Protein AF-A0A0C9ZGQ1-F1 (afdb_monomer_lite)

Sequence (99 aa):
ITKEAKKYALLYNFWVPNGLFPPTLKPNVDPHSPTCWVSPRDKLDGAMVELYSMVPSSLHKHMENFKQFSSIMSAFMLTLGQECSNILRAIKDCASIIF

Structure (mmCIF, N/CA/C/O backbone):
data_AF-A0A0C9ZGQ1-F1
#
_entry.id   AF-A0A0C9ZGQ1-F1
#
loop_
_atom_site.group_PDB
_atom_site.id
_atom_site.type_symbol
_atom_site.label_atom_id
_atom_site.label_alt_id
_atom_site.label_comp_id
_atom_site.label_asym_id
_atom_site.label_entity_id
_atom_site.label_seq_id
_atom_site.pdbx_PDB_ins_code
_atom_site.Cartn_x
_atom_site.Cartn_y
_atom_site.Cartn_z
_atom_site.occupancy
_atom_site.B_iso_or_equiv
_atom_site.auth_seq_id
_atom_site.auth_comp_id
_atom_site.auth_asym_id
_atom_site.auth_atom_id
_atom_site.pdbx_PDB_model_num
ATOM 1 N N . ILE A 1 1 ? 19.530 -12.194 2.302 1.00 49.38 1 ILE A N 1
ATOM 2 C CA . ILE A 1 1 ? 18.379 -11.502 1.665 1.00 49.38 1 ILE A CA 1
ATOM 3 C C . ILE A 1 1 ? 18.513 -11.673 0.155 1.00 49.38 1 ILE A C 1
ATOM 5 O O . ILE A 1 1 ? 19.430 -11.118 -0.441 1.00 49.38 1 ILE A O 1
ATOM 9 N N . THR A 1 2 ? 17.696 -12.549 -0.425 1.00 60.53 2 THR A N 1
ATOM 10 C CA . THR A 1 2 ? 17.739 -12.986 -1.831 1.00 60.53 2 THR A CA 1
ATOM 11 C C . THR A 1 2 ? 17.412 -11.848 -2.803 1.00 60.53 2 THR A C 1
ATOM 13 O O . THR A 1 2 ? 16.714 -10.895 -2.460 1.00 60.53 2 THR A O 1
ATOM 16 N N . LYS A 1 3 ? 17.921 -11.945 -4.039 1.00 51.03 3 LYS A N 1
ATOM 17 C CA . LYS A 1 3 ? 17.688 -10.989 -5.140 1.00 51.03 3 LYS A CA 1
ATOM 18 C C . LYS A 1 3 ? 16.194 -10.695 -5.353 1.00 51.03 3 LYS A C 1
ATOM 20 O O . LYS A 1 3 ? 15.831 -9.555 -5.620 1.00 51.03 3 LYS A O 1
ATOM 25 N N . GLU A 1 4 ? 15.344 -11.689 -5.108 1.00 44.56 4 GLU A N 1
ATOM 26 C CA . GLU A 1 4 ? 13.889 -11.555 -5.210 1.00 44.56 4 GLU A CA 1
ATOM 27 C C . GLU A 1 4 ? 13.255 -10.776 -4.059 1.00 44.56 4 GLU A C 1
ATOM 29 O O . GLU A 1 4 ? 12.346 -9.994 -4.305 1.00 44.56 4 GLU A O 1
ATOM 34 N N . ALA A 1 5 ? 13.795 -10.857 -2.840 1.00 44.09 5 ALA A N 1
ATOM 35 C CA . ALA A 1 5 ? 13.370 -9.986 -1.742 1.00 44.09 5 ALA A CA 1
ATOM 36 C C . ALA A 1 5 ? 13.719 -8.514 -2.026 1.00 44.09 5 ALA A C 1
ATOM 38 O O . ALA A 1 5 ? 12.945 -7.618 -1.706 1.00 44.09 5 ALA A O 1
ATOM 39 N N . LYS A 1 6 ? 14.853 -8.254 -2.697 1.00 46.94 6 LYS A N 1
ATOM 40 C CA . LYS A 1 6 ? 15.211 -6.904 -3.167 1.00 46.94 6 LYS A CA 1
ATOM 41 C C . LYS A 1 6 ? 14.295 -6.424 -4.295 1.00 46.94 6 LYS A C 1
ATOM 43 O O . LYS A 1 6 ? 13.911 -5.263 -4.297 1.00 46.94 6 LYS A O 1
ATOM 48 N N . LYS A 1 7 ? 13.925 -7.305 -5.229 1.00 46.91 7 LYS A N 1
ATOM 49 C CA . LYS A 1 7 ? 12.977 -7.006 -6.315 1.00 46.91 7 LYS A CA 1
ATOM 50 C C . LYS A 1 7 ? 11.579 -6.704 -5.779 1.00 46.91 7 LYS A C 1
ATOM 52 O O . LYS A 1 7 ? 10.988 -5.714 -6.189 1.00 46.91 7 LYS A O 1
ATOM 57 N N . TYR A 1 8 ? 11.100 -7.501 -4.825 1.00 45.81 8 TYR A N 1
ATOM 58 C CA . TYR A 1 8 ? 9.859 -7.239 -4.099 1.00 45.81 8 TYR A CA 1
ATOM 59 C C . TYR A 1 8 ? 9.925 -5.907 -3.359 1.00 45.81 8 TYR A C 1
ATOM 61 O O . TYR A 1 8 ? 9.021 -5.092 -3.498 1.00 45.81 8 TYR A O 1
ATOM 69 N N . ALA A 1 9 ? 11.031 -5.632 -2.664 1.00 48.69 9 ALA A N 1
ATOM 70 C CA . ALA A 1 9 ? 11.215 -4.358 -1.988 1.00 48.69 9 ALA A CA 1
ATOM 71 C C . ALA A 1 9 ? 11.227 -3.162 -2.960 1.00 48.69 9 ALA A C 1
ATOM 73 O O . ALA A 1 9 ? 10.691 -2.115 -2.628 1.00 48.69 9 ALA A O 1
ATOM 74 N N . LEU A 1 10 ? 11.792 -3.307 -4.160 1.00 50.97 10 LEU A N 1
ATOM 75 C CA . LEU A 1 10 ? 11.808 -2.264 -5.193 1.00 50.97 10 LEU A CA 1
ATOM 76 C C . LEU A 1 10 ? 10.457 -2.076 -5.904 1.00 50.97 10 LEU A C 1
ATOM 78 O O . LEU A 1 10 ? 10.130 -0.968 -6.304 1.00 50.97 10 LEU A O 1
ATOM 82 N N . LEU A 1 11 ? 9.662 -3.130 -6.080 1.00 46.47 11 LEU A N 1
ATOM 83 C CA . LEU A 1 11 ? 8.359 -3.037 -6.751 1.00 46.47 11 LEU A CA 1
ATOM 84 C C . LEU A 1 11 ? 7.233 -2.595 -5.813 1.00 46.47 11 LEU A C 1
ATOM 86 O O . LEU A 1 11 ? 6.355 -1.855 -6.246 1.00 46.47 11 LEU A O 1
ATOM 90 N N . TYR A 1 12 ? 7.263 -3.021 -4.547 1.00 49.28 12 TYR A N 1
ATOM 91 C CA . TYR A 1 12 ? 6.201 -2.731 -3.580 1.00 49.28 12 TYR A CA 1
ATOM 92 C C . TYR A 1 12 ? 6.495 -1.536 -2.664 1.00 49.28 12 TYR A C 1
ATOM 94 O O . TYR A 1 12 ? 5.556 -0.837 -2.305 1.00 49.28 12 TYR A O 1
ATOM 102 N N . ASN A 1 13 ? 7.757 -1.228 -2.326 1.00 51.28 13 ASN A N 1
ATOM 103 C CA . ASN A 1 13 ? 8.041 -0.054 -1.478 1.00 51.28 13 ASN A CA 1
ATOM 104 C C . ASN A 1 13 ? 8.129 1.262 -2.255 1.00 51.28 13 ASN A C 1
ATOM 106 O O . ASN A 1 13 ? 8.204 2.320 -1.638 1.00 51.28 13 ASN A O 1
ATOM 110 N N . PHE A 1 14 ? 8.162 1.222 -3.591 1.00 52.94 14 PHE A N 1
ATOM 111 C CA . PHE A 1 14 ? 8.333 2.445 -4.374 1.00 52.94 14 PHE A CA 1
ATOM 112 C C . PHE A 1 14 ? 7.031 3.235 -4.511 1.00 52.94 14 PHE A C 1
ATOM 114 O O . PHE A 1 14 ? 7.088 4.451 -4.672 1.00 52.94 14 PHE A O 1
ATOM 121 N N . TRP A 1 15 ? 5.867 2.585 -4.403 1.00 60.06 15 TRP A N 1
ATOM 122 C CA . TRP A 1 15 ? 4.566 3.236 -4.540 1.00 60.06 15 TRP A CA 1
ATOM 123 C C . TRP A 1 15 ? 3.672 2.963 -3.344 1.00 60.06 15 TRP A C 1
ATOM 125 O O . TRP A 1 15 ? 3.146 1.869 -3.163 1.00 60.06 15 TRP A O 1
ATOM 135 N N . VAL A 1 16 ? 3.446 4.013 -2.568 1.00 61.28 16 VAL A N 1
ATOM 136 C CA . VAL A 1 16 ? 2.445 4.012 -1.511 1.00 61.28 16 VAL A CA 1
ATOM 137 C C . VAL A 1 16 ? 1.116 4.436 -2.131 1.00 61.28 16 VAL A C 1
ATOM 139 O O . VAL A 1 16 ? 1.051 5.513 -2.730 1.00 61.28 16 VAL A O 1
ATOM 142 N N . PRO A 1 17 ? 0.055 3.616 -2.032 1.00 66.12 17 PRO A N 1
ATOM 143 C CA . PRO A 1 17 ? -1.240 3.958 -2.599 1.00 66.12 17 PRO A CA 1
ATOM 144 C C . PRO A 1 17 ? -1.778 5.287 -2.048 1.00 66.12 17 PRO A C 1
ATOM 146 O O . PRO A 1 17 ? -1.812 5.512 -0.836 1.00 66.12 17 PRO A O 1
ATOM 149 N N . ASN A 1 18 ? -2.246 6.167 -2.938 1.00 68.12 18 ASN A N 1
ATOM 150 C CA . ASN A 1 18 ? -2.953 7.379 -2.527 1.00 68.12 18 ASN A CA 1
ATOM 151 C C . ASN A 1 18 ? -4.189 7.007 -1.698 1.00 68.12 18 ASN A C 1
ATOM 153 O O . ASN 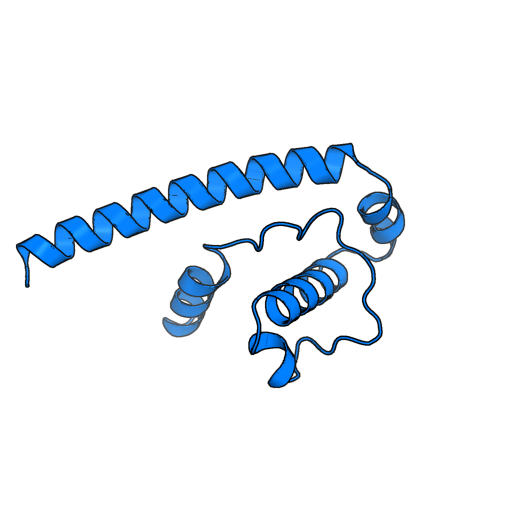A 1 18 ? -4.970 6.144 -2.093 1.00 68.12 18 ASN A O 1
ATOM 157 N N . GLY A 1 19 ? -4.375 7.688 -0.567 1.00 72.31 19 GLY A N 1
ATOM 158 C CA . GLY A 1 19 ? -5.478 7.415 0.353 1.00 72.31 19 GLY A CA 1
ATOM 159 C C . GLY A 1 19 ? -5.181 6.354 1.411 1.00 72.31 19 GLY A C 1
ATOM 160 O O . GLY A 1 19 ? -6.088 6.026 2.160 1.00 72.31 19 GLY A O 1
ATOM 161 N N . LEU A 1 20 ? -3.940 5.853 1.520 1.00 75.19 20 LEU A N 1
ATOM 162 C CA . LEU A 1 20 ? -3.540 4.897 2.567 1.00 75.19 20 LEU A CA 1
ATOM 163 C C . LEU A 1 20 ? -3.712 5.451 3.993 1.00 75.19 20 LEU A C 1
ATOM 165 O O . LEU A 1 20 ? -3.855 4.681 4.939 1.00 75.19 20 LEU A O 1
ATOM 169 N N . PHE A 1 21 ? -3.712 6.779 4.147 1.00 72.38 21 PHE A N 1
ATOM 170 C CA . PHE A 1 21 ? -3.803 7.450 5.439 1.00 72.38 21 PHE A CA 1
ATOM 171 C C . PHE A 1 21 ? -5.078 8.306 5.578 1.00 72.38 21 PHE A C 1
ATOM 173 O O . PHE A 1 21 ? -5.445 8.996 4.622 1.00 72.38 21 PHE A O 1
ATOM 180 N N . PRO A 1 22 ? -5.696 8.336 6.777 1.00 70.88 22 PRO A N 1
ATOM 181 C CA . PRO A 1 22 ? -5.393 7.466 7.915 1.00 70.88 22 PRO A CA 1
ATOM 182 C C . PRO A 1 22 ? -5.810 6.010 7.613 1.00 70.88 22 PRO A C 1
ATOM 184 O O . PRO A 1 22 ? -6.869 5.798 7.017 1.00 70.88 22 PRO A O 1
ATOM 187 N N . PRO A 1 23 ? -5.008 5.001 8.000 1.00 72.50 23 PRO A N 1
ATOM 188 C CA . PRO A 1 23 ? -5.373 3.611 7.785 1.00 72.50 23 PRO A CA 1
ATOM 189 C C . PRO A 1 23 ? -6.524 3.272 8.727 1.00 72.50 23 PRO A C 1
ATOM 191 O O . PRO A 1 23 ? -6.504 3.621 9.909 1.00 72.50 23 PRO A O 1
ATOM 194 N N . THR A 1 24 ? -7.533 2.596 8.194 1.00 77.88 24 THR A N 1
ATOM 195 C CA . THR A 1 24 ? -8.700 2.153 8.958 1.00 77.88 24 THR A CA 1
ATOM 196 C C . THR A 1 24 ? -8.727 0.640 9.016 1.00 77.88 24 THR A C 1
ATOM 198 O O . THR A 1 24 ? -8.295 -0.037 8.081 1.00 77.88 24 THR A O 1
ATOM 201 N N . LEU A 1 25 ? -9.244 0.100 10.120 1.00 80.69 25 LEU A N 1
ATOM 202 C CA . LEU A 1 25 ? -9.445 -1.334 10.250 1.00 80.69 25 LEU A CA 1
ATOM 203 C C . LEU A 1 25 ? -10.413 -1.823 9.161 1.00 80.69 25 LEU A C 1
ATOM 205 O O . LEU A 1 25 ? -11.561 -1.381 9.084 1.00 80.69 25 LEU A O 1
ATOM 209 N N . LYS A 1 26 ? -9.955 -2.769 8.342 1.00 83.56 26 LYS A N 1
ATOM 210 C CA . LYS A 1 26 ? -10.739 -3.419 7.284 1.00 83.56 26 LYS A CA 1
ATOM 211 C C . LYS A 1 26 ? -10.865 -4.914 7.602 1.00 83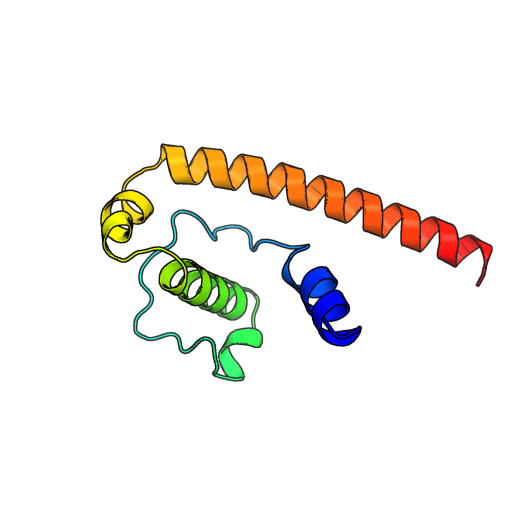.56 26 LYS A C 1
ATOM 213 O O . LYS A 1 26 ? -10.097 -5.716 7.083 1.00 83.56 26 LYS A O 1
ATOM 218 N N . PRO A 1 27 ? -11.826 -5.319 8.449 1.00 78.50 27 PRO A N 1
ATOM 219 C CA . PRO A 1 27 ? -11.910 -6.697 8.943 1.00 78.50 27 PRO A CA 1
ATOM 220 C C . PRO A 1 27 ? -12.309 -7.717 7.864 1.00 78.50 27 PRO A C 1
ATOM 222 O O . PRO A 1 27 ? -12.112 -8.910 8.049 1.00 78.50 27 PRO A O 1
ATOM 225 N N . ASN A 1 28 ? -12.861 -7.250 6.740 1.00 85.75 28 ASN A N 1
ATOM 226 C CA . ASN A 1 28 ? -13.354 -8.096 5.649 1.00 85.75 28 ASN A CA 1
ATOM 227 C C . ASN A 1 28 ? -12.358 -8.233 4.489 1.00 85.75 28 ASN A C 1
ATOM 229 O O . ASN A 1 28 ? -12.716 -8.760 3.437 1.00 85.75 28 ASN A O 1
ATOM 233 N N . VAL A 1 29 ? -11.146 -7.701 4.640 1.00 83.81 29 VAL A N 1
ATOM 234 C CA . VAL A 1 29 ? -10.128 -7.716 3.592 1.00 83.81 29 VAL A CA 1
ATOM 235 C C . VAL A 1 29 ? -9.025 -8.665 4.029 1.00 83.81 29 VAL A C 1
ATOM 237 O O . VAL A 1 29 ? -8.347 -8.425 5.023 1.00 83.81 29 VAL A O 1
ATOM 240 N N . ASP A 1 30 ? -8.863 -9.752 3.279 1.00 84.81 30 ASP A N 1
ATOM 241 C CA . ASP A 1 30 ? -7.736 -10.665 3.433 1.00 84.81 30 ASP A CA 1
ATOM 242 C C . ASP A 1 30 ? -6.589 -10.216 2.507 1.00 84.81 30 ASP A C 1
ATOM 244 O O . ASP A 1 30 ? -6.728 -10.341 1.284 1.00 84.81 30 ASP A O 1
ATOM 248 N N . PRO A 1 31 ? -5.459 -9.716 3.047 1.00 79.31 31 PRO A N 1
ATOM 249 C CA . PRO A 1 31 ? -4.322 -9.272 2.240 1.00 79.31 31 PRO A CA 1
ATOM 250 C C . PRO A 1 31 ? -3.635 -10.429 1.494 1.00 79.31 31 PRO A C 1
ATOM 252 O O . PRO A 1 31 ? -2.913 -10.205 0.519 1.00 79.31 31 PRO A O 1
ATOM 255 N N . HIS A 1 32 ? -3.869 -11.676 1.914 1.00 82.94 32 HIS A N 1
ATOM 256 C CA . HIS A 1 32 ? -3.331 -12.869 1.263 1.00 82.94 32 HIS A CA 1
ATOM 257 C C . HIS A 1 32 ? -4.239 -13.408 0.153 1.00 82.94 32 HIS A C 1
ATOM 259 O O . HIS A 1 32 ? -3.807 -14.263 -0.626 1.00 82.94 32 HIS A O 1
ATOM 265 N N . SER A 1 33 ? -5.465 -12.890 0.025 1.00 85.25 33 SER A N 1
ATOM 266 C CA . SER A 1 33 ? -6.363 -13.292 -1.050 1.00 85.25 33 SER A CA 1
ATOM 267 C C . SER A 1 33 ? -5.833 -12.816 -2.410 1.00 85.25 33 SER A C 1
ATOM 269 O O . SER A 1 33 ? -5.464 -11.649 -2.559 1.00 85.25 33 SER A O 1
ATOM 271 N N . PRO A 1 34 ? -5.881 -13.648 -3.466 1.00 80.25 34 PRO A N 1
ATOM 272 C CA . PRO A 1 34 ? -5.548 -13.218 -4.824 1.00 80.25 34 PRO A CA 1
ATOM 273 C C . PRO A 1 34 ? -6.403 -12.038 -5.304 1.00 80.25 34 PRO A C 1
ATOM 275 O O . PRO A 1 34 ? -5.942 -11.211 -6.089 1.00 80.25 34 PRO A O 1
ATOM 278 N N . THR A 1 35 ? -7.644 -11.937 -4.815 1.00 81.94 35 THR A N 1
ATOM 279 C CA . THR A 1 35 ? -8.571 -10.854 -5.174 1.00 81.94 35 THR A CA 1
ATOM 280 C C . THR A 1 35 ? -8.142 -9.499 -4.615 1.00 81.94 35 THR A C 1
ATOM 282 O O . THR A 1 35 ? -8.481 -8.472 -5.197 1.00 81.94 35 THR A O 1
ATOM 285 N N . CYS A 1 36 ? -7.329 -9.488 -3.554 1.00 78.19 36 CYS A N 1
ATOM 286 C CA . CYS A 1 36 ? -6.804 -8.285 -2.911 1.00 78.19 36 CYS A CA 1
ATOM 287 C C . CYS A 1 36 ? -5.938 -7.429 -3.850 1.00 78.19 36 CYS A C 1
ATOM 289 O O . CYS A 1 36 ? -5.763 -6.236 -3.630 1.00 78.19 36 CYS A O 1
ATOM 291 N N . TRP A 1 37 ? -5.386 -8.009 -4.917 1.00 78.31 37 TRP A N 1
ATOM 292 C CA . TRP A 1 37 ? -4.417 -7.321 -5.776 1.00 78.31 37 TRP A CA 1
ATOM 293 C C . TRP A 1 37 ? -4.943 -7.061 -7.192 1.00 78.31 37 TRP A C 1
ATOM 295 O O . TRP A 1 37 ? -4.168 -6.698 -8.080 1.00 78.31 37 TRP A O 1
ATOM 305 N N . VAL A 1 38 ? -6.253 -7.223 -7.413 1.00 81.88 38 VAL A N 1
ATOM 306 C CA . VAL A 1 38 ? -6.872 -7.147 -8.746 1.00 81.88 38 VAL A CA 1
ATOM 307 C C . VAL A 1 38 ? -7.155 -5.704 -9.155 1.00 81.88 38 VAL A C 1
ATOM 309 O O . VAL A 1 38 ? -6.691 -5.271 -10.212 1.00 81.88 38 VAL A O 1
ATOM 312 N N . SER A 1 39 ? -7.868 -4.930 -8.332 1.00 84.06 39 SER A N 1
ATOM 313 C CA . SER A 1 39 ? -8.197 -3.535 -8.650 1.00 84.06 39 SER A CA 1
ATOM 314 C C . SER A 1 39 ? -7.358 -2.532 -7.847 1.00 84.06 39 SER A C 1
ATOM 316 O O . SER A 1 39 ? -6.857 -2.861 -6.773 1.00 84.06 39 SER A O 1
ATOM 318 N N . PRO A 1 40 ? -7.215 -1.274 -8.312 1.00 77.81 40 PRO A N 1
ATOM 319 C CA . PRO A 1 40 ? -6.548 -0.225 -7.535 1.00 77.81 40 PRO A CA 1
ATOM 320 C C . PRO A 1 40 ? -7.142 -0.025 -6.134 1.00 77.81 40 PRO A C 1
ATOM 322 O O . PRO A 1 40 ? -6.412 0.298 -5.201 1.00 77.81 40 PRO A O 1
ATOM 325 N N . ARG A 1 41 ? -8.456 -0.232 -5.982 1.00 83.00 41 ARG A N 1
ATOM 326 C CA . ARG A 1 41 ? -9.153 -0.123 -4.697 1.00 83.00 41 ARG A CA 1
ATOM 327 C C . ARG A 1 41 ? -8.833 -1.303 -3.785 1.00 83.00 41 ARG A C 1
ATOM 329 O O . ARG A 1 41 ? -8.533 -1.080 -2.621 1.00 83.00 41 ARG A O 1
ATOM 336 N N . ASP A 1 42 ? -8.834 -2.518 -4.324 1.00 83.38 42 ASP A N 1
ATOM 337 C CA . ASP A 1 42 ? -8.499 -3.718 -3.549 1.00 83.38 42 ASP A CA 1
ATOM 338 C C . ASP A 1 42 ? -7.043 -3.662 -3.079 1.00 83.38 42 ASP A C 1
ATOM 340 O O . ASP A 1 42 ? -6.757 -3.946 -1.921 1.00 83.38 42 ASP A O 1
ATOM 344 N N . LYS A 1 43 ? -6.133 -3.181 -3.939 1.00 83.31 43 LYS A N 1
ATOM 345 C CA . LYS A 1 43 ? -4.719 -2.971 -3.592 1.00 83.31 43 LYS A CA 1
ATOM 346 C C . LYS A 1 43 ? -4.547 -1.978 -2.446 1.00 83.31 43 LYS A C 1
ATOM 348 O O . LYS A 1 43 ? -3.707 -2.191 -1.577 1.00 83.31 43 LYS A O 1
ATOM 353 N N . LEU A 1 44 ? -5.313 -0.884 -2.460 1.00 82.75 44 LEU A N 1
ATOM 354 C CA . LEU A 1 44 ? -5.309 0.106 -1.383 1.00 82.75 44 LEU A CA 1
ATOM 355 C C . LEU A 1 44 ? -5.818 -0.507 -0.073 1.00 82.75 44 LEU A C 1
ATOM 357 O O . LEU A 1 44 ? -5.188 -0.330 0.966 1.00 82.75 44 LEU A O 1
ATOM 361 N N . ASP A 1 45 ? -6.926 -1.242 -0.130 1.00 84.88 45 ASP A N 1
ATOM 362 C CA . ASP A 1 45 ? -7.517 -1.902 1.033 1.00 84.88 45 ASP A CA 1
ATOM 363 C C . ASP A 1 45 ? -6.582 -2.984 1.608 1.00 84.88 45 ASP A C 1
ATOM 365 O O . ASP A 1 45 ? -6.406 -3.062 2.824 1.00 84.88 45 ASP A O 1
ATOM 369 N N . GLY A 1 46 ? -5.912 -3.753 0.749 1.00 85.44 46 GLY A N 1
ATOM 370 C CA . GLY A 1 46 ? -4.8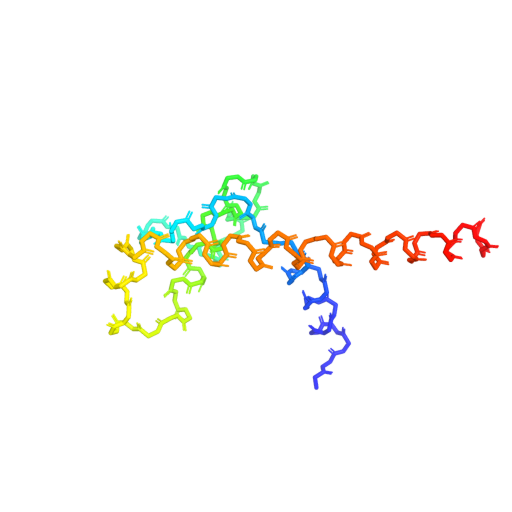74 -4.711 1.129 1.00 85.44 46 GLY A CA 1
ATOM 371 C C . GLY A 1 46 ? -3.685 -4.062 1.820 1.00 85.44 46 GLY A C 1
ATOM 372 O O . GLY A 1 46 ? -3.299 -4.475 2.912 1.00 85.44 46 GLY A O 1
ATOM 373 N N . ALA A 1 47 ? -3.153 -2.995 1.221 1.00 81.50 47 ALA A N 1
ATOM 374 C CA . ALA A 1 47 ? -2.060 -2.222 1.803 1.00 81.50 47 ALA A CA 1
ATOM 375 C C . ALA A 1 47 ? -2.453 -1.586 3.149 1.00 81.50 47 ALA A C 1
ATOM 377 O O . ALA A 1 47 ? -1.622 -1.517 4.054 1.00 81.50 47 ALA A O 1
ATOM 378 N N . MET A 1 48 ? -3.710 -1.150 3.316 1.00 83.75 48 MET A N 1
ATOM 379 C CA . MET A 1 48 ? -4.217 -0.662 4.604 1.00 83.75 48 MET A CA 1
ATOM 380 C C . MET A 1 48 ? -4.210 -1.758 5.667 1.00 83.75 48 MET A C 1
ATOM 382 O O . MET A 1 48 ? -3.745 -1.496 6.774 1.00 83.75 48 MET A O 1
ATOM 386 N N . VAL A 1 49 ? -4.706 -2.962 5.358 1.00 85.88 49 VAL A N 1
ATOM 387 C CA . VAL A 1 49 ? -4.712 -4.081 6.319 1.00 85.88 49 VAL A CA 1
ATOM 388 C C . VAL A 1 49 ? -3.296 -4.487 6.693 1.00 85.88 49 VAL A C 1
ATOM 390 O O . VAL A 1 49 ? -3.002 -4.649 7.877 1.00 85.88 49 VAL A O 1
ATOM 393 N N . GLU A 1 50 ? -2.411 -4.611 5.706 1.00 83.50 50 GLU A N 1
ATOM 394 C CA . GLU A 1 50 ? -1.014 -4.965 5.937 1.00 83.50 50 GLU A CA 1
ATOM 395 C C . GLU A 1 50 ? -0.335 -3.932 6.847 1.00 83.50 50 GLU A C 1
ATOM 397 O O . GLU A 1 50 ? 0.209 -4.294 7.892 1.00 83.50 50 GLU A O 1
ATOM 402 N N . LEU A 1 51 ? -0.467 -2.640 6.532 1.00 79.25 51 LEU A N 1
ATOM 403 C CA . LEU A 1 51 ? 0.075 -1.558 7.353 1.00 79.25 51 LEU A CA 1
ATOM 404 C C . LEU A 1 51 ? -0.511 -1.566 8.771 1.00 79.25 51 LEU A C 1
ATOM 406 O O . LEU A 1 51 ? 0.234 -1.438 9.741 1.00 79.25 51 LEU A O 1
ATOM 410 N N . TYR A 1 52 ? -1.829 -1.742 8.902 1.00 81.31 52 TYR A N 1
ATOM 411 C CA . TYR A 1 52 ? -2.508 -1.811 10.197 1.00 81.31 52 TYR A CA 1
ATOM 412 C C . TYR A 1 52 ? -1.995 -2.993 11.031 1.00 81.31 52 TYR A C 1
ATOM 414 O O . TYR A 1 52 ? -1.823 -2.855 12.235 1.00 81.31 52 TYR A O 1
ATOM 422 N N . SER A 1 53 ? -1.681 -4.132 10.404 1.00 81.19 53 SER A N 1
ATOM 423 C CA . SER A 1 53 ? -1.153 -5.319 11.094 1.00 81.19 53 SER A CA 1
ATOM 424 C C . SER A 1 53 ? 0.298 -5.175 11.576 1.00 81.19 53 SER A C 1
ATOM 426 O O . SER A 1 53 ? 0.693 -5.823 12.545 1.00 81.19 53 SER A O 1
ATOM 428 N N . MET A 1 54 ? 1.095 -4.328 10.917 1.00 78.81 54 MET A N 1
ATOM 429 C CA . MET A 1 54 ? 2.493 -4.067 11.283 1.00 78.81 54 MET A CA 1
ATOM 430 C C . MET A 1 54 ? 2.628 -3.084 12.450 1.00 78.81 54 MET A C 1
ATOM 432 O O . MET A 1 54 ? 3.678 -3.025 13.096 1.00 78.81 54 MET A O 1
ATOM 436 N N . VAL A 1 55 ? 1.590 -2.292 12.718 1.00 75.56 55 VAL A N 1
ATOM 437 C CA . VAL A 1 55 ? 1.588 -1.314 13.805 1.00 75.56 55 VAL A CA 1
ATOM 438 C C . VAL A 1 55 ? 1.186 -2.008 15.112 1.00 75.56 55 VAL A C 1
ATOM 440 O O . VAL A 1 55 ? 0.249 -2.799 15.135 1.00 75.56 55 VAL A O 1
ATOM 443 N N . PRO A 1 56 ? 1.869 -1.737 16.239 1.00 80.19 56 PRO A N 1
ATOM 444 C CA . PRO A 1 56 ? 1.455 -2.267 17.532 1.00 80.19 56 PRO A CA 1
ATOM 445 C C . PRO A 1 56 ? 0.017 -1.870 17.882 1.00 80.19 56 PRO A C 1
ATOM 447 O O . PRO A 1 56 ? -0.360 -0.702 17.768 1.00 80.19 56 PRO A O 1
ATOM 450 N N . SER A 1 57 ? -0.758 -2.813 18.421 1.00 82.00 57 SER A N 1
ATOM 451 C CA . SER A 1 57 ? -2.170 -2.599 18.774 1.00 82.00 57 SER A CA 1
ATOM 452 C C . SER A 1 57 ? -2.402 -1.444 19.755 1.00 82.00 57 SER A C 1
ATOM 454 O O . SER A 1 57 ? -3.430 -0.768 19.693 1.00 82.00 57 SER A O 1
ATOM 456 N N . SER A 1 58 ? -1.421 -1.149 20.613 1.00 82.00 58 SER A N 1
ATOM 457 C CA . SER A 1 58 ? -1.426 0.008 21.519 1.00 82.00 58 SER A CA 1
ATOM 458 C C . SER A 1 58 ? -1.473 1.360 20.791 1.00 82.00 58 SER A C 1
ATOM 460 O O . SER A 1 58 ? -1.922 2.356 21.363 1.00 82.00 58 SER A O 1
ATOM 462 N N . LEU A 1 59 ? -1.049 1.405 19.527 1.00 79.44 59 LEU A N 1
ATOM 463 C CA . LEU A 1 59 ? -0.985 2.609 18.701 1.00 79.44 59 LEU A CA 1
ATOM 464 C C . LEU A 1 59 ? -2.149 2.732 17.708 1.00 79.44 59 LEU A C 1
ATOM 466 O O . LEU A 1 59 ? -2.325 3.806 17.137 1.00 79.44 59 LEU A O 1
ATOM 470 N N . HIS A 1 60 ? -2.998 1.713 17.549 1.00 83.62 60 HIS A N 1
ATOM 471 C CA . HIS A 1 60 ? -4.110 1.731 16.584 1.00 83.62 60 HIS A CA 1
ATOM 472 C C . HIS A 1 60 ? -5.068 2.912 16.787 1.00 83.62 60 HIS A C 1
ATOM 474 O O . HIS A 1 60 ? -5.384 3.629 15.840 1.00 83.62 60 HIS A O 1
ATOM 480 N N . LYS A 1 61 ? -5.452 3.198 18.041 1.00 79.94 61 LYS A N 1
ATOM 481 C CA . LYS A 1 61 ? -6.300 4.362 18.361 1.00 79.94 61 LYS A CA 1
ATOM 482 C C . LYS A 1 61 ? -5.667 5.686 17.944 1.00 79.94 61 LYS A C 1
ATOM 484 O O . LYS A 1 61 ? -6.384 6.608 17.569 1.00 79.94 61 LYS A O 1
ATOM 489 N N . HIS A 1 62 ? -4.346 5.802 18.037 1.00 75.94 62 HIS A N 1
ATOM 490 C CA . HIS A 1 62 ? -3.649 7.003 17.591 1.00 75.94 62 HIS A CA 1
ATOM 491 C C . HIS A 1 62 ? -3.606 7.045 16.065 1.00 75.94 62 HIS A C 1
ATOM 493 O O . HIS A 1 62 ? -3.872 8.084 15.478 1.00 75.94 62 HIS A O 1
ATOM 499 N N . MET A 1 63 ? -3.373 5.914 15.407 1.00 74.19 63 MET A N 1
ATOM 500 C CA . MET A 1 63 ? -3.316 5.840 13.950 1.00 74.19 63 MET A CA 1
ATOM 501 C C . MET A 1 63 ? -4.636 6.251 13.271 1.00 74.19 63 MET A C 1
ATOM 503 O O . MET A 1 63 ? -4.613 6.972 12.275 1.00 74.19 63 MET A O 1
ATOM 507 N N . GLU A 1 64 ? -5.774 5.860 13.847 1.00 73.38 64 GLU A N 1
ATOM 508 C CA . GLU A 1 64 ? -7.111 6.191 13.332 1.00 73.38 64 GLU A CA 1
ATOM 509 C C . GLU A 1 64 ? -7.522 7.653 13.594 1.00 73.38 64 GLU A C 1
ATOM 511 O O . GLU A 1 64 ? -8.243 8.248 12.795 1.00 73.38 64 GLU A O 1
ATOM 516 N N . ASN A 1 65 ? -7.060 8.256 14.697 1.00 73.06 65 ASN A N 1
ATOM 517 C CA . ASN A 1 65 ? -7.536 9.571 15.152 1.00 73.06 65 ASN A CA 1
ATOM 518 C C . ASN A 1 65 ? -6.548 10.722 14.913 1.00 73.06 65 ASN A C 1
ATOM 520 O O . ASN A 1 65 ? -6.935 11.895 14.911 1.00 73.06 65 ASN A O 1
ATOM 524 N N . PHE A 1 66 ? -5.262 10.432 14.726 1.00 69.00 66 PHE A N 1
ATOM 525 C CA . PHE A 1 66 ? -4.231 11.460 14.673 1.00 69.00 66 PHE A CA 1
ATOM 526 C C . PHE A 1 66 ? -4.085 12.002 13.246 1.00 69.00 66 PHE A C 1
ATOM 528 O O . PHE A 1 66 ? -3.250 11.560 12.458 1.00 69.00 66 PHE A O 1
ATOM 535 N N . LYS A 1 67 ? -4.887 13.017 12.901 1.00 65.19 67 LYS A N 1
ATOM 536 C CA . LYS A 1 67 ? -4.829 13.697 11.588 1.00 65.19 67 LYS A CA 1
ATOM 537 C C . LYS A 1 67 ? -3.428 14.204 11.220 1.00 65.19 67 LYS A C 1
ATOM 539 O O . LYS A 1 67 ? -3.064 14.181 10.049 1.00 65.19 67 LYS A O 1
ATOM 544 N N . GLN A 1 68 ? -2.629 14.624 12.204 1.00 66.75 68 GLN A N 1
ATOM 545 C CA . GLN A 1 68 ? -1.232 15.018 11.984 1.00 66.75 68 GLN A CA 1
ATOM 546 C C . GLN A 1 68 ? -0.354 13.843 11.542 1.00 66.75 68 GLN A C 1
ATOM 548 O O . GLN A 1 68 ? 0.512 14.027 10.696 1.00 66.75 68 GLN A O 1
ATOM 553 N N . PHE A 1 69 ? -0.607 12.631 12.040 1.00 65.62 69 PHE A N 1
ATOM 554 C CA . PHE A 1 69 ? 0.096 11.432 11.584 1.00 65.62 69 PHE A CA 1
ATOM 555 C C . PHE A 1 69 ? -0.231 11.176 10.114 1.00 65.62 69 PHE A C 1
ATOM 557 O O . PHE A 1 69 ? 0.671 10.979 9.308 1.00 65.62 69 PHE A O 1
ATOM 564 N N . SER A 1 70 ? -1.505 11.308 9.734 1.00 63.62 70 SER A N 1
ATOM 565 C CA . SER A 1 70 ? -1.916 11.215 8.332 1.00 63.62 70 SER A CA 1
ATOM 566 C C . SER A 1 70 ? -1.255 12.271 7.443 1.00 63.62 70 SER A C 1
ATOM 568 O O . SER A 1 70 ? -0.889 11.943 6.317 1.00 63.62 70 SER A O 1
ATOM 570 N N . SER A 1 71 ? -1.089 13.517 7.902 1.00 68.25 71 SER A N 1
ATOM 571 C CA . SER A 1 71 ? -0.454 14.562 7.086 1.00 68.25 71 SER A CA 1
ATOM 572 C C . SER A 1 71 ? 1.059 14.366 6.970 1.00 68.25 71 SER A C 1
ATOM 574 O O . SER A 1 71 ? 1.600 14.530 5.880 1.00 68.25 71 SER A O 1
ATOM 576 N N . ILE A 1 72 ? 1.736 13.992 8.061 1.00 68.06 72 ILE A N 1
ATOM 577 C CA . ILE A 1 72 ? 3.181 13.724 8.078 1.00 68.06 72 ILE A CA 1
ATOM 578 C C . ILE A 1 72 ? 3.493 12.505 7.214 1.00 68.06 72 ILE A C 1
ATOM 580 O O . ILE A 1 72 ? 4.398 12.561 6.386 1.00 68.06 72 ILE A O 1
ATOM 584 N N . MET A 1 73 ? 2.719 11.427 7.359 1.00 65.75 73 MET A N 1
ATOM 585 C CA . MET A 1 73 ? 2.872 10.243 6.520 1.00 65.75 73 MET A CA 1
ATOM 586 C C . MET A 1 73 ? 2.555 10.566 5.063 1.00 65.75 73 MET A C 1
ATOM 588 O O . MET A 1 73 ? 3.355 10.241 4.201 1.00 65.75 73 MET A O 1
ATOM 592 N N . SER A 1 74 ? 1.472 11.285 4.761 1.00 67.38 74 SER A N 1
ATOM 593 C CA . SER A 1 74 ? 1.173 11.698 3.381 1.00 67.38 74 SER A CA 1
ATOM 594 C C . SER A 1 74 ? 2.317 12.509 2.754 1.00 67.38 74 SER A C 1
ATOM 596 O O . SER A 1 74 ? 2.754 12.200 1.648 1.00 67.38 74 SER A O 1
ATOM 598 N N . ALA A 1 75 ? 2.876 13.483 3.480 1.00 68.00 75 ALA A N 1
ATOM 599 C CA . ALA A 1 75 ? 4.016 14.272 3.015 1.00 68.00 75 ALA A CA 1
ATOM 600 C C . ALA A 1 75 ? 5.274 13.413 2.798 1.00 68.00 75 ALA A C 1
ATOM 602 O O . ALA A 1 75 ? 5.897 13.496 1.742 1.00 68.00 75 ALA A O 1
ATOM 603 N N . PHE A 1 76 ? 5.613 12.548 3.759 1.00 67.88 76 PHE A N 1
ATOM 604 C CA . PHE A 1 76 ? 6.734 11.613 3.644 1.00 67.88 76 PHE A CA 1
ATOM 605 C C . PHE A 1 76 ? 6.586 10.698 2.421 1.00 67.88 76 PHE A C 1
ATOM 607 O O . PHE A 1 76 ? 7.535 10.511 1.662 1.00 67.88 76 PHE A O 1
ATOM 614 N N . MET A 1 77 ? 5.380 10.179 2.189 1.00 66.69 77 MET A N 1
ATOM 615 C CA . MET A 1 77 ? 5.089 9.276 1.078 1.00 66.69 77 MET A CA 1
ATOM 616 C C . MET A 1 77 ? 5.083 9.992 -0.277 1.00 66.69 77 MET A C 1
ATOM 618 O O . MET A 1 77 ? 5.538 9.414 -1.261 1.00 66.69 77 MET A O 1
ATOM 622 N N . LEU A 1 78 ? 4.639 11.252 -0.343 1.00 69.12 78 LEU A N 1
ATOM 623 C CA . LEU A 1 78 ? 4.768 12.084 -1.546 1.00 69.12 78 LEU A CA 1
ATOM 624 C C . LEU A 1 78 ? 6.239 12.301 -1.911 1.00 69.12 78 LEU A C 1
ATOM 626 O O . LEU A 1 78 ? 6.617 12.125 -3.070 1.00 69.12 78 LEU A O 1
ATOM 630 N N . THR A 1 79 ? 7.079 12.632 -0.928 1.00 71.38 79 THR A N 1
ATOM 631 C CA . THR A 1 79 ? 8.527 12.769 -1.134 1.00 71.38 79 THR A CA 1
ATOM 632 C C . THR A 1 79 ? 9.147 11.449 -1.586 1.00 71.38 79 THR A C 1
ATOM 634 O O . THR A 1 79 ? 9.877 11.428 -2.575 1.00 71.38 79 THR A O 1
ATOM 637 N N . LEU A 1 80 ? 8.804 10.335 -0.931 1.00 67.31 80 LEU A N 1
ATOM 638 C CA . LEU A 1 80 ? 9.267 9.006 -1.327 1.00 67.31 80 LEU A CA 1
ATOM 639 C C . LEU A 1 80 ? 8.859 8.683 -2.772 1.00 67.31 80 LEU A C 1
ATOM 641 O O . LEU A 1 80 ? 9.699 8.270 -3.567 1.00 67.31 80 LEU A O 1
ATOM 645 N N . GLY A 1 81 ? 7.599 8.925 -3.142 1.00 70.38 81 GLY A N 1
ATOM 646 C CA . GLY A 1 81 ? 7.086 8.702 -4.495 1.00 70.38 81 GLY A CA 1
ATOM 647 C C . GLY A 1 81 ? 7.793 9.551 -5.556 1.00 70.38 81 GLY A C 1
ATOM 648 O O . GLY A 1 81 ? 8.046 9.072 -6.668 1.00 70.38 81 GLY A O 1
ATOM 649 N N . GLN A 1 82 ? 8.175 10.785 -5.216 1.00 72.88 82 GLN A N 1
ATOM 650 C CA . GLN A 1 82 ? 8.966 11.644 -6.095 1.00 72.88 82 GLN A CA 1
ATOM 651 C C . GLN A 1 82 ? 10.378 11.087 -6.309 1.00 72.88 82 GLN A C 1
ATOM 653 O O . GLN A 1 82 ? 10.818 10.983 -7.455 1.00 72.88 82 GLN A O 1
ATOM 658 N N . GLU A 1 83 ? 11.065 10.671 -5.244 1.00 76.12 83 GLU A N 1
ATOM 659 C CA . GLU A 1 83 ? 12.393 10.049 -5.344 1.00 76.12 83 GLU A CA 1
ATOM 660 C C . GLU A 1 83 ? 12.350 8.746 -6.146 1.00 76.12 83 GLU A C 1
ATOM 662 O O . GLU A 1 83 ? 13.166 8.514 -7.040 1.00 76.12 83 GLU A O 1
ATOM 667 N N . CYS A 1 84 ? 11.324 7.933 -5.917 1.00 72.31 84 CYS A N 1
ATOM 668 C CA . CYS A 1 84 ? 11.062 6.718 -6.677 1.00 72.31 84 CYS A CA 1
ATOM 669 C C . CYS A 1 84 ? 10.871 7.010 -8.173 1.00 72.31 84 CYS A C 1
ATOM 671 O O . CYS A 1 84 ? 11.436 6.323 -9.028 1.00 72.31 84 CYS A O 1
ATOM 673 N N . SER A 1 85 ? 10.126 8.068 -8.499 1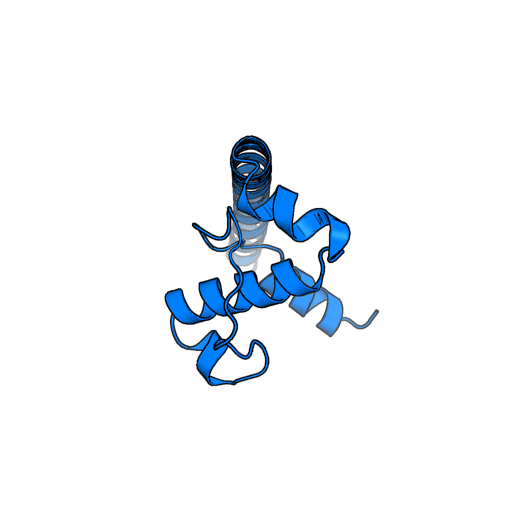.00 74.31 85 SER A N 1
ATOM 674 C CA . SER A 1 85 ? 9.927 8.528 -9.878 1.00 74.31 85 SER A CA 1
ATOM 675 C C . SER A 1 85 ? 11.219 9.056 -10.508 1.00 74.31 85 SER A C 1
ATOM 677 O O . SER A 1 85 ? 11.451 8.845 -11.700 1.00 74.31 85 SER A O 1
ATOM 679 N N . ASN A 1 86 ? 12.077 9.719 -9.728 1.00 78.88 86 ASN A N 1
ATOM 680 C CA . ASN A 1 86 ? 13.394 10.178 -10.174 1.00 78.88 86 ASN A CA 1
ATOM 681 C C . ASN A 1 86 ? 14.306 8.988 -10.507 1.00 78.88 86 ASN A C 1
ATOM 683 O O . ASN A 1 86 ? 14.886 8.952 -11.591 1.00 78.88 86 ASN A O 1
ATOM 687 N N . ILE A 1 87 ? 14.372 7.984 -9.627 1.00 79.69 87 ILE A N 1
ATOM 688 C CA . ILE A 1 87 ? 15.148 6.754 -9.846 1.00 79.69 87 ILE A CA 1
ATOM 689 C C . ILE A 1 87 ? 14.649 6.018 -11.092 1.00 79.69 87 ILE A C 1
ATOM 691 O O . ILE A 1 87 ? 15.448 5.631 -11.944 1.00 79.69 87 ILE A O 1
ATOM 695 N N . LEU A 1 88 ? 13.331 5.855 -11.239 1.00 75.75 88 LEU A N 1
ATOM 696 C CA . LEU A 1 88 ? 12.755 5.184 -12.404 1.00 75.75 88 LEU A CA 1
ATOM 697 C C . LEU A 1 88 ? 13.086 5.921 -13.707 1.00 75.75 88 LEU A C 1
ATOM 699 O O . LEU A 1 88 ? 13.368 5.279 -14.718 1.00 75.75 88 LEU A O 1
ATOM 703 N N . ARG A 1 89 ? 13.061 7.256 -13.687 1.00 82.06 89 ARG A N 1
ATOM 704 C CA . ARG A 1 89 ? 13.459 8.083 -14.830 1.00 82.06 89 ARG A CA 1
ATOM 705 C C . ARG A 1 89 ? 14.921 7.854 -15.188 1.00 82.06 89 ARG A C 1
ATOM 707 O O . ARG A 1 89 ? 15.193 7.512 -16.328 1.00 82.06 89 ARG A O 1
ATOM 714 N N . ALA A 1 90 ? 15.821 7.907 -14.207 1.00 82.19 90 ALA A N 1
ATOM 715 C CA . ALA A 1 90 ? 17.241 7.648 -14.427 1.00 82.19 90 ALA A CA 1
ATOM 716 C C . ALA A 1 90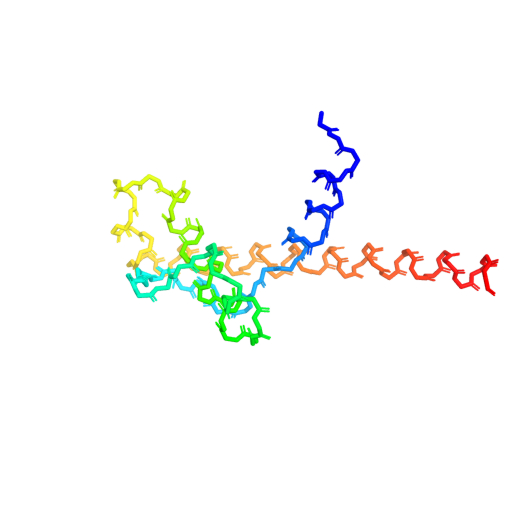 ? 17.490 6.256 -15.038 1.00 82.19 90 ALA A C 1
ATOM 718 O O . ALA A 1 90 ? 18.272 6.121 -15.974 1.00 82.19 90 ALA A O 1
ATOM 719 N N . ILE A 1 91 ? 16.778 5.224 -14.568 1.00 79.00 91 ILE A N 1
ATOM 720 C CA . ILE A 1 91 ? 16.861 3.872 -15.146 1.00 79.00 91 ILE A CA 1
ATOM 721 C C . ILE A 1 91 ? 16.396 3.864 -16.608 1.00 79.00 91 ILE A C 1
ATOM 723 O O . ILE A 1 91 ? 17.050 3.242 -17.445 1.00 79.00 91 ILE A O 1
ATOM 727 N N . LYS A 1 92 ? 15.282 4.537 -16.926 1.00 82.06 92 LYS A N 1
ATOM 728 C CA . LYS A 1 92 ? 14.762 4.629 -18.301 1.00 82.06 92 LYS A CA 1
ATOM 729 C C . LYS A 1 92 ? 15.728 5.364 -19.224 1.00 82.06 92 LYS A C 1
ATOM 731 O O . LYS A 1 92 ? 15.982 4.874 -20.320 1.00 82.06 92 LYS A O 1
ATOM 736 N N . ASP A 1 93 ? 16.286 6.478 -18.764 1.00 89.31 93 ASP A N 1
ATOM 737 C CA . ASP A 1 93 ? 17.247 7.271 -19.528 1.00 89.31 93 ASP A CA 1
ATOM 738 C C . ASP A 1 93 ? 18.490 6.425 -19.840 1.00 89.31 93 ASP A C 1
ATOM 740 O O . ASP A 1 93 ? 18.884 6.310 -20.999 1.00 89.31 93 ASP A O 1
ATOM 744 N N . CYS A 1 94 ? 19.038 5.716 -18.845 1.00 88.06 94 CYS A N 1
ATOM 745 C CA . CYS A 1 94 ? 20.139 4.774 -19.056 1.00 88.06 94 CYS A CA 1
ATOM 746 C C . CYS A 1 94 ? 19.779 3.641 -20.028 1.00 88.06 94 CYS A C 1
ATOM 748 O O . CYS A 1 94 ? 20.587 3.297 -20.887 1.00 88.06 94 CYS A O 1
ATOM 750 N N . ALA A 1 95 ? 18.585 3.056 -19.911 1.00 85.31 95 ALA A N 1
ATOM 751 C CA . ALA A 1 95 ? 18.153 1.981 -20.799 1.00 85.31 95 ALA A CA 1
ATOM 752 C C . ALA A 1 95 ? 18.020 2.455 -22.254 1.00 85.31 95 ALA A C 1
ATOM 754 O O . ALA A 1 95 ? 18.449 1.733 -23.143 1.00 85.31 95 ALA A O 1
ATOM 755 N N . SER A 1 96 ? 17.512 3.671 -22.490 1.00 87.50 96 SER A N 1
ATOM 756 C CA . SER A 1 96 ? 17.346 4.249 -23.837 1.00 87.50 96 SER A CA 1
ATOM 757 C C . SER A 1 96 ? 18.657 4.526 -24.579 1.00 87.50 96 SER A C 1
ATOM 759 O O . SER A 1 96 ? 18.665 4.696 -25.792 1.00 87.50 96 SER A O 1
ATOM 761 N N . ILE A 1 97 ? 19.770 4.603 -23.845 1.00 89.19 97 ILE A N 1
ATOM 762 C CA . ILE A 1 97 ? 21.109 4.741 -24.426 1.00 89.19 97 ILE A CA 1
ATOM 763 C C . ILE A 1 97 ? 21.646 3.371 -24.863 1.00 89.19 97 ILE A C 1
ATOM 765 O O . ILE A 1 97 ? 22.449 3.285 -25.789 1.00 89.19 97 ILE A O 1
ATOM 769 N N . ILE A 1 98 ? 21.249 2.307 -24.161 1.00 85.62 98 ILE A N 1
ATOM 770 C CA . ILE A 1 98 ? 21.795 0.955 -24.327 1.00 85.62 98 ILE A CA 1
ATOM 771 C C . ILE A 1 98 ? 20.981 0.129 -25.335 1.00 85.62 98 ILE A C 1
ATOM 773 O O . ILE A 1 98 ? 21.564 -0.698 -26.037 1.00 85.62 98 ILE A O 1
ATOM 777 N N . PHE A 1 99 ? 19.663 0.323 -25.378 1.00 74.88 99 PHE A N 1
ATOM 778 C CA . PHE A 1 99 ? 18.708 -0.410 -26.214 1.00 74.88 99 PHE A CA 1
ATOM 779 C C . PHE A 1 99 ? 18.033 0.524 -27.213 1.00 74.88 99 PHE A C 1
ATOM 781 O O . PHE A 1 99 ? 17.826 0.073 -28.362 1.00 74.88 99 PHE A O 1
#

Secondary structure (DSSP, 8-state):
--HHHHHHHHHHSS-PPTT--S----TT--TTSGGGGTSHHHHHHHHHHHHHHHS-GGGHHHHHH-HHHHHHHHHHHHHHHHHHHHHHHHHHHHHHHH-

Fo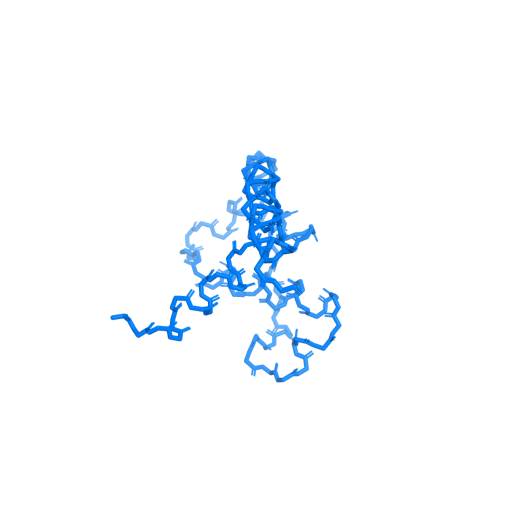ldseek 3Di:
DDPVVVVCCLVPVQADQPPLPLQDDDPPQDLPDPVLPDDSVSVSNSSSNVVCVVDPPVCNVVSNPVVVVRVVVVVVNVVSNVVSVVVVVVVVVVVVVVD

Organism: NCBI:txid765257

pLDDT: mean 73.19, std 11.85, range [44.09, 89.31]

Radius of gyration: 15.97 Å; chains: 1; bounding box: 35×28×48 Å